Protein AF-A0A2N2ADY5-F1 (afdb_monomer_lite)

Foldseek 3Di:
DLVVLVVDVPDPCSLVVVLVVLLVVCPQADDDPPDPDPHHDDCPLFPPVCVVVVVVSNVCCVVPVVCVPPDPPPDDFDWDADPNDIDGDDPDDPDSSCPCVVVSVVVVVRVVSSVVSVVVVVVVVVVVVPD

Structure (mmCIF, N/CA/C/O backbone):
data_AF-A0A2N2ADY5-F1
#
_entry.id   AF-A0A2N2ADY5-F1
#
loop_
_atom_site.group_PDB
_atom_site.id
_atom_site.type_symbol
_atom_site.label_atom_id
_atom_site.label_alt_id
_atom_site.label_comp_id
_atom_site.label_asym_id
_atom_site.label_entity_id
_atom_site.label_seq_id
_atom_site.pdbx_PDB_ins_code
_atom_site.Cartn_x
_atom_site.Cartn_y
_atom_site.Cartn_z
_atom_site.occupancy
_atom_site.B_iso_or_equiv
_atom_site.auth_seq_id
_atom_site.auth_comp_id
_atom_site.auth_asym_id
_atom_site.auth_atom_id
_atom_site.pdbx_PDB_model_num
ATOM 1 N N . MET A 1 1 ? 0.569 12.414 -2.983 1.00 67.25 1 MET A N 1
ATOM 2 C CA . MET A 1 1 ? -0.131 12.026 -1.741 1.00 67.25 1 MET A CA 1
ATOM 3 C C . MET A 1 1 ? 0.835 11.543 -0.656 1.00 67.25 1 MET A C 1
ATOM 5 O O . MET A 1 1 ? 1.067 12.306 0.267 1.00 67.25 1 MET A O 1
ATOM 9 N N . LEU A 1 2 ? 1.479 10.368 -0.764 1.00 77.31 2 LEU A N 1
ATOM 10 C CA . LEU A 1 2 ? 2.403 9.862 0.279 1.00 77.31 2 LEU A CA 1
ATOM 11 C C . LEU A 1 2 ? 3.601 10.797 0.564 1.00 77.31 2 LEU A C 1
ATOM 13 O O . LEU A 1 2 ? 3.875 11.100 1.719 1.00 77.31 2 LEU A O 1
ATOM 17 N N . LYS A 1 3 ? 4.233 11.370 -0.472 1.00 79.50 3 LYS A N 1
ATOM 18 C CA . LYS A 1 3 ? 5.303 12.382 -0.310 1.00 79.50 3 LYS A CA 1
ATOM 19 C C . LYS A 1 3 ? 4.849 13.639 0.455 1.00 79.50 3 LYS A C 1
ATOM 21 O O . LYS A 1 3 ? 5.633 14.237 1.177 1.00 79.50 3 LYS A O 1
ATOM 26 N N . GLN A 1 4 ? 3.573 14.022 0.340 1.00 77.88 4 GLN A N 1
ATOM 27 C CA . GLN A 1 4 ? 3.016 15.190 1.041 1.00 77.88 4 GLN A CA 1
ATOM 28 C C . GLN A 1 4 ? 2.729 14.894 2.518 1.00 77.88 4 GLN A C 1
ATOM 30 O O . GLN A 1 4 ? 2.821 15.795 3.350 1.00 77.88 4 GLN A O 1
ATOM 35 N N . ILE A 1 5 ? 2.420 13.635 2.852 1.00 78.69 5 ILE A N 1
ATOM 36 C CA . ILE A 1 5 ? 2.257 13.181 4.240 1.00 78.69 5 ILE A CA 1
ATOM 37 C C . ILE A 1 5 ? 3.575 13.337 5.008 1.00 78.69 5 ILE A C 1
ATOM 39 O O . ILE A 1 5 ? 3.560 13.770 6.156 1.00 78.69 5 ILE A O 1
ATOM 43 N N . GLN A 1 6 ? 4.709 13.067 4.356 1.00 74.62 6 GLN A N 1
ATOM 44 C CA . GLN A 1 6 ? 6.040 13.194 4.956 1.00 74.62 6 GLN A CA 1
ATOM 45 C C . GLN A 1 6 ? 6.384 14.639 5.358 1.00 74.62 6 GLN A C 1
ATOM 47 O O . GLN A 1 6 ? 7.097 14.857 6.330 1.00 74.62 6 GLN A O 1
ATOM 52 N N . THR A 1 7 ? 5.856 15.631 4.635 1.00 78.06 7 THR A N 1
ATOM 53 C CA . THR A 1 7 ? 6.182 17.054 4.834 1.00 78.06 7 THR A CA 1
ATOM 54 C C . THR A 1 7 ? 5.205 17.809 5.738 1.00 78.06 7 THR A C 1
ATOM 56 O O . THR A 1 7 ? 5.482 18.943 6.111 1.00 78.06 7 THR A O 1
ATOM 59 N N . GLN A 1 8 ? 4.046 17.229 6.072 1.00 77.69 8 GLN A N 1
ATOM 60 C CA . GLN A 1 8 ? 2.964 17.917 6.796 1.00 77.69 8 GLN A CA 1
ATOM 61 C C . GLN A 1 8 ? 2.702 17.321 8.185 1.00 77.69 8 GLN A C 1
ATOM 63 O O . GLN A 1 8 ? 1.553 17.055 8.541 1.00 77.69 8 GLN A O 1
ATOM 68 N N . SER A 1 9 ? 3.753 17.111 8.983 1.00 65.19 9 SER A N 1
ATOM 69 C CA . SER A 1 9 ? 3.638 16.590 10.351 1.00 65.19 9 SER A CA 1
ATOM 70 C C . SER A 1 9 ? 2.758 17.509 11.215 1.00 65.19 9 SER A C 1
ATOM 72 O O . SER A 1 9 ? 3.201 18.568 11.650 1.00 65.19 9 SER A O 1
ATOM 74 N N . GLY A 1 10 ? 1.496 17.129 11.428 1.00 70.50 10 GLY A N 1
ATOM 75 C CA . GLY A 1 10 ? 0.505 17.921 12.173 1.00 70.50 10 GLY A CA 1
ATOM 76 C C . GLY A 1 10 ? -0.860 18.029 11.490 1.00 70.50 10 GLY A C 1
ATOM 77 O O . GLY A 1 10 ? -1.827 18.448 12.122 1.00 70.50 10 GLY A O 1
ATOM 78 N N . ASN A 1 11 ? -0.977 17.620 10.224 1.00 79.50 11 ASN A N 1
ATOM 79 C CA . ASN A 1 11 ? -2.264 17.597 9.538 1.00 79.50 11 ASN A CA 1
ATOM 80 C C . ASN A 1 11 ? -3.145 16.437 10.068 1.00 79.50 11 ASN A C 1
ATOM 82 O O . ASN A 1 11 ? -2.747 15.271 9.959 1.00 79.50 11 ASN A O 1
ATOM 86 N N . PRO A 1 12 ? -4.357 16.712 10.594 1.00 80.38 12 PRO A N 1
ATOM 87 C CA . PRO A 1 12 ? -5.246 15.679 11.136 1.00 80.38 12 PRO A CA 1
ATOM 88 C C . PRO A 1 12 ? -5.697 14.650 10.086 1.00 80.38 12 PRO A C 1
ATOM 90 O O . PRO A 1 12 ? -6.131 13.553 10.435 1.00 80.38 12 PRO A O 1
ATOM 93 N N . LEU A 1 13 ? -5.566 14.967 8.794 1.00 82.19 13 LEU A N 1
ATOM 94 C CA . LEU A 1 13 ? -5.937 14.086 7.689 1.00 82.19 13 LEU A CA 1
ATOM 95 C C . LEU A 1 13 ? -4.844 13.079 7.307 1.00 82.19 13 LEU A C 1
ATOM 97 O O . LEU A 1 13 ? -5.099 12.235 6.450 1.00 82.19 13 LEU A O 1
ATOM 101 N N . ILE A 1 14 ? -3.662 13.108 7.938 1.00 84.06 14 ILE A N 1
ATOM 102 C CA . ILE A 1 14 ? -2.562 12.177 7.629 1.00 84.06 14 ILE A CA 1
ATOM 103 C C . ILE A 1 14 ? -2.996 10.718 7.760 1.00 84.06 14 ILE A C 1
ATOM 105 O O . ILE A 1 14 ? -2.763 9.935 6.845 1.00 84.06 14 ILE A O 1
ATOM 109 N N . GLY A 1 15 ? -3.635 10.343 8.870 1.00 81.12 15 GLY A N 1
ATOM 110 C CA . GLY A 1 15 ? -4.054 8.958 9.103 1.00 81.12 15 GLY A CA 1
ATOM 111 C C . GLY A 1 15 ? -5.024 8.449 8.027 1.00 81.12 15 GLY A C 1
ATOM 112 O O . GLY A 1 15 ? -4.735 7.440 7.381 1.00 81.12 15 GLY A O 1
ATOM 113 N N . PRO A 1 16 ? -6.148 9.148 7.776 1.00 82.00 16 PRO A N 1
ATOM 114 C CA . PRO A 1 16 ? -7.055 8.823 6.676 1.00 82.00 16 PRO A CA 1
ATOM 115 C C . PRO A 1 16 ? -6.373 8.786 5.301 1.00 82.00 16 PRO A C 1
ATOM 117 O O . PRO A 1 16 ? -6.574 7.832 4.552 1.00 82.00 16 PRO A O 1
ATOM 120 N N . ALA A 1 17 ? -5.535 9.778 4.986 1.00 83.75 17 ALA A N 1
ATOM 121 C CA . ALA A 1 17 ? -4.819 9.853 3.716 1.00 83.75 17 ALA A CA 1
ATOM 122 C C . ALA A 1 17 ? -3.841 8.681 3.532 1.00 83.75 17 ALA A C 1
ATOM 124 O O . ALA A 1 17 ? -3.759 8.100 2.451 1.00 83.75 17 ALA A O 1
ATOM 125 N N . PHE A 1 18 ? -3.127 8.302 4.591 1.00 86.31 18 PHE A N 1
ATOM 126 C CA . PHE A 1 18 ? -2.208 7.171 4.582 1.00 86.31 18 PHE A CA 1
ATOM 127 C C . PHE A 1 18 ? -2.943 5.852 4.334 1.00 86.31 18 PHE A C 1
ATOM 129 O O . PHE A 1 18 ? -2.565 5.100 3.439 1.00 86.31 18 PHE A O 1
ATOM 136 N N . ARG A 1 19 ? -4.044 5.606 5.056 1.00 84.88 19 ARG A N 1
ATOM 137 C CA . ARG A 1 19 ? -4.879 4.408 4.865 1.00 84.88 19 ARG A CA 1
ATOM 138 C C . ARG A 1 19 ? -5.412 4.304 3.441 1.00 84.88 19 ARG A C 1
ATOM 140 O O . ARG A 1 19 ? -5.312 3.244 2.831 1.00 84.88 19 ARG A O 1
ATOM 147 N N . PHE A 1 20 ? -5.923 5.409 2.897 1.00 83.81 20 PHE A N 1
ATOM 148 C CA . PHE A 1 20 ? -6.384 5.459 1.511 1.00 83.81 20 PHE A CA 1
ATOM 149 C C . PHE A 1 20 ? -5.254 5.120 0.530 1.00 83.81 20 PHE A C 1
ATOM 151 O O . PHE A 1 20 ? -5.429 4.278 -0.346 1.00 83.81 20 PHE A O 1
ATOM 158 N N . ALA A 1 21 ? -4.068 5.703 0.717 1.00 86.56 21 ALA A N 1
ATOM 159 C CA . ALA A 1 21 ? -2.919 5.431 -0.138 1.00 86.56 21 ALA A CA 1
ATOM 160 C C . ALA A 1 21 ? -2.469 3.957 -0.098 1.00 86.56 21 ALA A C 1
ATOM 162 O O . ALA A 1 21 ? -2.130 3.407 -1.145 1.00 86.56 21 ALA A O 1
ATOM 163 N N . LEU A 1 22 ? -2.509 3.295 1.067 1.00 87.94 22 LEU A N 1
ATOM 164 C CA . LEU A 1 22 ? -2.223 1.857 1.163 1.00 87.94 22 LEU A CA 1
ATOM 165 C C . LEU A 1 22 ? -3.261 1.011 0.416 1.00 87.94 22 LEU A C 1
ATOM 167 O O . LEU A 1 22 ? -2.894 0.059 -0.272 1.00 87.94 22 LEU A O 1
ATOM 171 N N . VAL A 1 23 ? -4.546 1.364 0.507 1.00 84.50 23 VAL A N 1
ATOM 172 C CA . VAL A 1 23 ? -5.607 0.677 -0.247 1.00 84.50 23 VAL A CA 1
ATOM 173 C C . VAL A 1 23 ? -5.393 0.839 -1.752 1.00 84.50 23 VAL A C 1
ATOM 175 O O . VAL A 1 23 ? -5.441 -0.160 -2.469 1.00 84.50 23 VAL A O 1
ATOM 178 N N . GLU A 1 24 ? -5.106 2.055 -2.229 1.00 85.12 24 GLU A N 1
ATOM 179 C CA . GLU A 1 24 ? -4.802 2.318 -3.643 1.00 85.12 24 GLU A CA 1
ATOM 180 C C . GLU A 1 24 ? -3.605 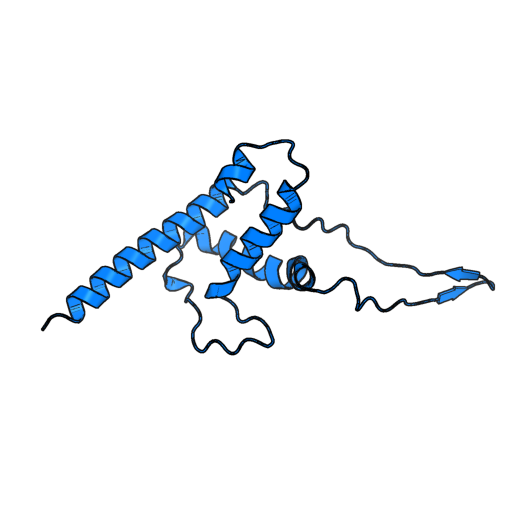1.496 -4.132 1.00 85.12 24 GLU A C 1
ATOM 182 O O . GLU A 1 24 ? -3.693 0.863 -5.185 1.00 85.12 24 GLU A O 1
ATOM 187 N N . TYR A 1 25 ? -2.527 1.435 -3.343 1.00 89.06 25 TYR A N 1
ATOM 188 C CA . TYR A 1 25 ? -1.361 0.606 -3.650 1.00 89.06 25 TYR A CA 1
ATOM 189 C C . TYR A 1 25 ? -1.716 -0.878 -3.821 1.00 89.06 25 TYR A C 1
ATOM 191 O O . TYR A 1 25 ? -1.159 -1.544 -4.687 1.00 89.06 25 TYR A O 1
ATOM 199 N N . CYS A 1 26 ? -2.660 -1.409 -3.038 1.00 88.56 26 CYS A N 1
ATOM 200 C CA . CYS A 1 26 ? -3.035 -2.824 -3.093 1.00 88.56 26 CYS A CA 1
ATOM 201 C C . CYS A 1 26 ? -3.911 -3.192 -4.304 1.00 88.56 26 CYS A C 1
ATOM 203 O O . CYS A 1 26 ? -4.001 -4.372 -4.653 1.00 88.56 26 CYS A O 1
ATOM 205 N N . LYS A 1 27 ? -4.577 -2.220 -4.947 1.00 85.00 27 LYS A N 1
ATOM 206 C CA . LYS A 1 27 ? -5.551 -2.475 -6.029 1.00 85.00 27 LYS A CA 1
ATOM 207 C C . LYS A 1 27 ? -5.003 -3.245 -7.239 1.00 85.00 27 LYS A C 1
ATOM 209 O O . LYS A 1 27 ? -5.764 -4.037 -7.793 1.00 85.00 27 LYS A O 1
ATOM 214 N N . PRO A 1 28 ? -3.757 -3.036 -7.703 1.00 86.19 28 PRO A N 1
ATOM 215 C CA . PRO A 1 28 ? -3.199 -3.816 -8.805 1.00 86.19 28 PRO A CA 1
ATOM 216 C C . PRO A 1 28 ? -2.976 -5.286 -8.434 1.00 86.19 28 PRO A C 1
ATOM 218 O O . PRO A 1 28 ? -3.097 -6.146 -9.296 1.00 86.19 28 PRO A O 1
ATOM 221 N N . TYR A 1 29 ? -2.696 -5.586 -7.166 1.00 87.56 29 TYR A N 1
ATOM 222 C CA . TYR A 1 29 ? -2.289 -6.921 -6.707 1.00 87.56 29 TYR A CA 1
ATOM 223 C C . TYR A 1 29 ? -3.457 -7.778 -6.209 1.00 87.56 29 TYR A C 1
ATOM 225 O O . TYR A 1 29 ? -3.426 -9.008 -6.275 1.00 87.56 29 TYR A O 1
ATOM 233 N N . LYS A 1 30 ? -4.515 -7.138 -5.703 1.00 80.69 30 LYS A N 1
ATOM 234 C CA . LYS A 1 30 ? -5.671 -7.806 -5.098 1.00 80.69 30 LYS A CA 1
ATOM 235 C C . LYS A 1 30 ? -6.967 -7.372 -5.760 1.00 80.69 30 LYS A C 1
ATOM 237 O O . LYS A 1 30 ? -7.218 -6.194 -5.994 1.00 80.69 30 LYS A O 1
ATOM 242 N N . LYS A 1 31 ? -7.859 -8.341 -5.965 1.00 72.38 31 LYS A N 1
ATOM 243 C CA . LYS A 1 31 ? -9.235 -8.062 -6.384 1.00 72.38 31 LYS A CA 1
ATOM 244 C C . LYS A 1 31 ? -10.028 -7.503 -5.203 1.00 72.38 31 LYS A C 1
ATOM 246 O O . LYS A 1 31 ? -9.953 -8.017 -4.084 1.00 72.38 31 LYS A O 1
ATOM 251 N N . SER A 1 32 ? -10.814 -6.466 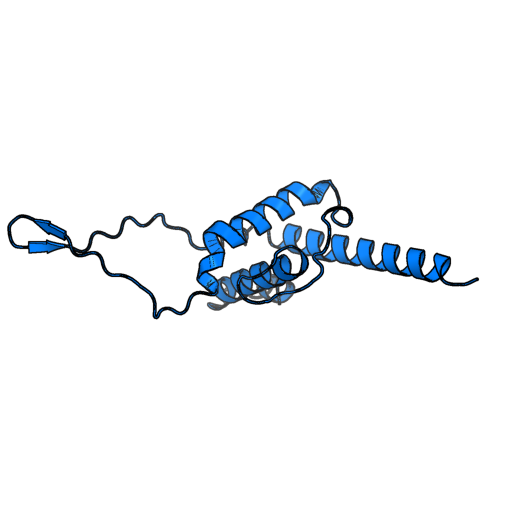-5.454 1.00 63.44 32 SER A N 1
ATOM 252 C CA . SER A 1 32 ? -11.885 -6.058 -4.544 1.00 63.44 32 SER A CA 1
ATOM 253 C C . SER A 1 32 ? -13.130 -6.891 -4.838 1.00 63.44 32 SER A C 1
ATOM 255 O O . SER A 1 32 ? -13.454 -7.138 -6.002 1.00 63.44 32 SER A O 1
ATOM 257 N N . HIS A 1 33 ? -13.821 -7.345 -3.792 1.00 60.19 33 HIS A N 1
ATOM 258 C CA . HIS A 1 33 ? -15.090 -8.056 -3.947 1.00 60.19 33 HIS A CA 1
ATOM 259 C C . HIS A 1 33 ? -16.086 -7.154 -4.701 1.00 60.19 33 HIS A C 1
ATOM 261 O O . HIS A 1 33 ? -16.252 -5.993 -4.345 1.00 60.19 33 HIS A O 1
ATOM 267 N N . GLY A 1 34 ? -16.698 -7.665 -5.773 1.00 57.72 34 GLY A N 1
ATOM 268 C CA . GLY A 1 34 ? -17.652 -6.918 -6.609 1.00 57.72 34 GLY A CA 1
ATOM 269 C C . GLY A 1 34 ? -17.070 -6.247 -7.862 1.00 57.72 34 GLY A C 1
ATOM 270 O O . GLY A 1 34 ? -17.831 -5.914 -8.765 1.00 57.72 34 GLY A O 1
ATOM 271 N N . ILE A 1 35 ? -15.742 -6.118 -7.989 1.00 58.34 35 ILE A N 1
ATOM 272 C CA . ILE A 1 35 ? -15.094 -5.613 -9.212 1.00 58.34 35 ILE A CA 1
ATOM 273 C C . ILE A 1 35 ? -14.348 -6.767 -9.892 1.00 58.34 35 ILE A C 1
ATOM 275 O O . ILE A 1 35 ? -13.235 -7.129 -9.509 1.00 58.34 35 ILE A O 1
ATOM 279 N N . ASN A 1 36 ? -14.946 -7.337 -10.940 1.00 57.16 36 ASN A N 1
ATOM 280 C CA . ASN A 1 36 ? -14.331 -8.396 -11.745 1.00 57.16 36 ASN A CA 1
ATOM 281 C C . ASN A 1 36 ? -13.275 -7.824 -12.704 1.00 57.16 36 ASN A C 1
ATOM 283 O O . ASN A 1 36 ? -13.490 -7.725 -13.911 1.00 57.16 36 ASN A O 1
ATOM 287 N N . ARG A 1 37 ? -12.102 -7.453 -12.178 1.00 61.19 37 ARG A N 1
ATOM 288 C CA . ARG A 1 37 ? -10.919 -7.248 -13.027 1.00 61.19 37 ARG A CA 1
ATOM 289 C C . ARG A 1 37 ? -10.330 -8.598 -13.426 1.00 61.19 37 ARG A C 1
ATOM 291 O O . ARG A 1 37 ? -10.238 -9.528 -12.619 1.00 61.19 37 ARG A O 1
ATOM 298 N N . LYS A 1 38 ? -9.958 -8.704 -14.702 1.00 63.91 38 LYS A N 1
ATOM 299 C CA . LYS A 1 38 ? -9.470 -9.947 -15.313 1.00 63.91 38 LYS A CA 1
ATOM 300 C C . LYS A 1 38 ? -7.995 -10.224 -14.987 1.00 63.91 38 LYS A C 1
ATOM 302 O O . LYS A 1 38 ? -7.598 -11.382 -15.012 1.00 63.91 38 LYS A O 1
ATOM 307 N N . PHE A 1 39 ? -7.231 -9.197 -14.606 1.00 69.25 39 PHE A N 1
ATOM 308 C CA . PHE A 1 39 ? -5.780 -9.269 -14.420 1.00 69.25 39 PHE A CA 1
ATOM 309 C C . PHE A 1 39 ? -5.352 -8.625 -13.098 1.00 69.25 39 PHE A C 1
ATOM 311 O O . PHE A 1 39 ? -5.863 -7.561 -12.744 1.00 69.25 39 PHE A O 1
ATOM 318 N N . ASN A 1 40 ? -4.416 -9.281 -12.410 1.00 81.69 40 ASN A N 1
ATOM 319 C CA . ASN A 1 40 ? -3.701 -8.754 -11.251 1.00 81.69 40 ASN A CA 1
ATOM 320 C C . ASN A 1 40 ? -2.221 -8.625 -11.628 1.00 81.69 40 ASN A C 1
ATOM 322 O O . ASN A 1 40 ? -1.720 -9.430 -12.414 1.00 81.69 40 ASN A O 1
ATOM 326 N N . LEU A 1 41 ? -1.541 -7.635 -11.057 1.00 83.44 41 LEU A N 1
ATOM 327 C CA . LEU A 1 41 ? -0.096 -7.504 -11.149 1.00 83.44 41 LEU A CA 1
ATOM 328 C C . LEU A 1 41 ? 0.560 -8.618 -10.329 1.00 83.44 41 LEU A C 1
ATOM 330 O O . LEU A 1 41 ? 0.151 -8.876 -9.194 1.00 83.44 41 LEU A O 1
ATOM 334 N N . ASP A 1 42 ? 1.544 -9.282 -10.924 1.00 83.38 42 ASP A N 1
ATOM 335 C CA . ASP A 1 42 ? 2.324 -10.313 -10.249 1.00 83.38 42 ASP A CA 1
ATOM 336 C C . ASP A 1 42 ? 3.395 -9.689 -9.342 1.00 83.38 42 ASP A C 1
ATOM 338 O O . ASP A 1 42 ? 3.849 -8.564 -9.564 1.00 83.38 42 ASP A O 1
ATOM 342 N N . THR A 1 43 ? 3.823 -10.430 -8.323 1.00 87.19 43 THR A N 1
ATOM 343 C CA . THR A 1 43 ? 4.867 -9.987 -7.390 1.00 87.19 43 THR A CA 1
ATOM 344 C C . THR A 1 43 ? 6.272 -10.096 -7.979 1.00 87.19 43 THR A C 1
ATOM 346 O O . THR A 1 43 ? 7.218 -9.595 -7.377 1.00 87.19 43 THR A O 1
ATOM 349 N N . SER A 1 44 ? 6.432 -10.674 -9.177 1.00 86.06 44 SER A N 1
ATOM 350 C CA . SER A 1 44 ? 7.717 -10.767 -9.883 1.00 86.06 44 SER A CA 1
ATOM 351 C C . SER A 1 44 ? 8.379 -9.414 -10.157 1.00 86.06 44 SER A C 1
ATOM 353 O O . SER A 1 44 ? 9.585 -9.364 -10.371 1.00 86.06 44 SER A O 1
ATOM 355 N N . LEU A 1 45 ? 7.590 -8.337 -10.193 1.00 84.75 45 LEU A N 1
ATOM 356 C CA . LEU A 1 45 ? 8.049 -6.966 -10.445 1.00 84.75 45 LEU A CA 1
ATOM 357 C C . LEU A 1 45 ? 8.466 -6.238 -9.162 1.00 84.75 45 LEU A C 1
ATOM 359 O O . LEU A 1 45 ? 8.874 -5.082 -9.203 1.00 84.75 45 LEU A O 1
ATOM 363 N N . ILE A 1 46 ? 8.338 -6.898 -8.011 1.00 88.44 46 ILE A N 1
ATOM 364 C CA . ILE A 1 46 ? 8.709 -6.336 -6.720 1.00 88.44 46 ILE A CA 1
ATOM 365 C C . ILE A 1 46 ? 10.128 -6.802 -6.388 1.00 88.44 46 ILE A C 1
ATOM 367 O O . ILE A 1 46 ? 10.375 -8.012 -6.319 1.00 88.44 46 ILE A O 1
ATOM 371 N N . PRO A 1 47 ? 11.070 -5.879 -6.125 1.00 88.50 47 PRO A N 1
ATOM 372 C CA . PRO A 1 47 ? 12.405 -6.249 -5.683 1.00 88.50 47 PRO A CA 1
ATOM 373 C C . PRO A 1 47 ? 12.357 -7.134 -4.437 1.00 88.50 47 PRO A C 1
ATOM 375 O O . PRO A 1 47 ? 11.602 -6.871 -3.497 1.00 88.50 47 PRO A O 1
ATOM 378 N N . LYS A 1 48 ? 13.210 -8.164 -4.395 1.00 88.50 48 LYS A N 1
ATOM 379 C CA . LYS A 1 48 ? 13.205 -9.170 -3.315 1.00 88.50 48 LYS A CA 1
ATOM 380 C C . LYS A 1 48 ? 13.342 -8.563 -1.918 1.00 88.50 48 LYS A C 1
ATOM 382 O O . LYS A 1 48 ? 12.760 -9.075 -0.969 1.00 88.50 48 LYS A O 1
ATOM 387 N N . GLU A 1 49 ? 14.081 -7.466 -1.807 1.00 90.00 49 GLU A N 1
ATOM 388 C CA . GLU A 1 49 ? 14.299 -6.736 -0.554 1.00 90.00 49 GLU A CA 1
ATOM 389 C C . GLU A 1 49 ? 13.015 -6.085 -0.020 1.00 90.00 49 GLU A C 1
ATOM 391 O O . GLU A 1 49 ? 12.838 -5.953 1.191 1.00 90.00 49 GLU A O 1
ATOM 396 N N . HIS A 1 50 ? 12.086 -5.730 -0.910 1.00 90.19 50 HIS A N 1
ATOM 397 C CA . HIS A 1 50 ? 10.825 -5.090 -0.555 1.00 90.19 50 HIS A CA 1
ATOM 398 C C . HIS A 1 50 ? 9.638 -6.059 -0.468 1.00 90.19 50 HIS A C 1
ATOM 400 O O . HIS A 1 50 ? 8.588 -5.666 0.043 1.00 90.19 50 HIS A O 1
ATOM 406 N N . LEU A 1 51 ? 9.795 -7.325 -0.878 1.00 90.06 51 LEU A N 1
ATOM 407 C CA . LEU A 1 51 ? 8.749 -8.352 -0.759 1.00 90.06 51 LEU A CA 1
ATOM 408 C C . LEU A 1 51 ? 8.179 -8.480 0.666 1.00 90.06 51 LEU A C 1
ATOM 410 O O . LEU A 1 51 ? 6.957 -8.449 0.804 1.00 90.06 51 LEU A O 1
ATOM 414 N N . PRO A 1 52 ? 8.989 -8.517 1.747 1.00 92.56 52 PRO A N 1
ATOM 415 C CA . PRO A 1 52 ? 8.435 -8.607 3.098 1.00 92.56 52 PRO A CA 1
ATOM 416 C C . PRO A 1 52 ? 7.549 -7.410 3.462 1.00 92.56 52 PRO A C 1
ATOM 418 O O . PRO A 1 52 ? 6.553 -7.557 4.170 1.00 92.56 52 PRO A O 1
ATOM 421 N N . LEU A 1 53 ? 7.900 -6.208 2.990 1.00 91.81 53 LEU A N 1
ATOM 422 C CA . LEU A 1 53 ? 7.092 -5.011 3.210 1.00 91.81 53 LEU A CA 1
ATOM 423 C C . LEU A 1 53 ? 5.801 -5.066 2.387 1.00 91.81 53 LEU A C 1
ATOM 425 O O . LEU A 1 53 ? 4.736 -4.789 2.936 1.00 91.81 53 LEU A O 1
ATOM 429 N N . HIS A 1 54 ? 5.884 -5.475 1.119 1.00 92.31 54 HIS A N 1
ATOM 430 C CA . HIS A 1 54 ? 4.719 -5.694 0.265 1.00 92.31 54 HIS A CA 1
ATOM 431 C C . HIS A 1 54 ? 3.717 -6.660 0.909 1.00 92.31 54 HIS A C 1
ATOM 433 O O . HIS A 1 54 ? 2.548 -6.309 1.076 1.00 92.31 54 HIS A O 1
ATOM 439 N N . ASP A 1 55 ? 4.179 -7.831 1.350 1.00 91.06 55 ASP A N 1
ATOM 440 C CA . ASP A 1 55 ? 3.320 -8.857 1.945 1.00 91.06 55 ASP A CA 1
ATOM 441 C C . ASP A 1 55 ? 2.623 -8.347 3.210 1.00 91.06 55 ASP A C 1
ATOM 443 O O . ASP A 1 55 ? 1.429 -8.582 3.409 1.00 91.06 55 ASP A O 1
ATOM 447 N N . ARG A 1 56 ? 3.332 -7.589 4.060 1.00 90.19 56 ARG A N 1
ATOM 448 C CA . ARG A 1 56 ? 2.721 -6.947 5.236 1.00 90.19 56 ARG A CA 1
ATOM 449 C C . ARG A 1 56 ? 1.631 -5.956 4.847 1.00 90.19 56 ARG A C 1
ATOM 451 O O . ARG A 1 56 ? 0.575 -5.969 5.471 1.00 90.19 56 ARG A O 1
ATOM 458 N N . ILE A 1 57 ? 1.852 -5.129 3.825 1.00 90.12 57 ILE A N 1
ATOM 459 C CA . ILE A 1 57 ? 0.863 -4.145 3.361 1.00 90.12 57 ILE A CA 1
ATOM 460 C C . ILE A 1 57 ? -0.370 -4.849 2.786 1.00 90.12 57 ILE A C 1
ATOM 462 O O . ILE A 1 57 ? -1.494 -4.489 3.136 1.00 90.12 57 ILE A O 1
ATOM 466 N N . ILE A 1 58 ? -0.179 -5.887 1.968 1.00 89.94 58 ILE A N 1
ATOM 467 C CA . ILE A 1 58 ? -1.276 -6.684 1.404 1.00 89.94 58 ILE A CA 1
ATOM 468 C C . ILE A 1 58 ? -2.079 -7.375 2.512 1.00 89.94 58 ILE A C 1
ATOM 470 O O . ILE A 1 58 ? -3.310 -7.309 2.518 1.00 89.94 58 ILE A O 1
ATOM 474 N N . ASN A 1 59 ? -1.403 -7.986 3.486 1.00 87.38 59 ASN A N 1
ATOM 475 C CA . ASN A 1 59 ? -2.062 -8.620 4.628 1.00 87.38 59 ASN A CA 1
ATOM 476 C C . ASN A 1 59 ? -2.797 -7.591 5.502 1.00 87.38 59 ASN A C 1
ATOM 478 O O . ASN A 1 59 ? -3.936 -7.824 5.908 1.00 87.38 59 ASN A O 1
ATOM 482 N N . SER A 1 60 ? -2.187 -6.425 5.735 1.00 83.50 60 SER A N 1
ATOM 483 C CA . SER A 1 60 ? -2.812 -5.302 6.442 1.00 83.50 60 SER A CA 1
ATOM 484 C C . SER A 1 60 ? -4.056 -4.803 5.710 1.00 83.50 60 SER A C 1
ATOM 486 O O . SER A 1 60 ? -5.071 -4.504 6.339 1.00 83.50 60 SER A O 1
ATOM 488 N N . ARG A 1 61 ? -4.051 -4.777 4.371 1.00 82.62 61 ARG A N 1
ATOM 489 C CA . ARG A 1 61 ? -5.248 -4.428 3.603 1.00 82.62 61 ARG A CA 1
ATOM 490 C C . ARG A 1 61 ? -6.399 -5.373 3.908 1.00 82.62 61 ARG A C 1
ATOM 492 O O . ARG A 1 61 ? -7.500 -4.889 4.124 1.00 82.62 61 ARG A O 1
ATOM 499 N N . ASP A 1 62 ? -6.169 -6.679 3.955 1.00 79.31 62 ASP A N 1
ATOM 500 C CA . ASP A 1 62 ? -7.244 -7.654 4.177 1.00 79.31 62 ASP A CA 1
ATOM 501 C C . ASP A 1 62 ? -7.721 -7.718 5.640 1.00 79.31 62 ASP A C 1
ATOM 503 O O . ASP A 1 62 ? -8.880 -8.043 5.888 1.00 79.31 62 ASP A O 1
ATOM 507 N N . GLN A 1 63 ? -6.860 -7.389 6.607 1.00 74.38 63 GLN A N 1
ATOM 508 C CA . GLN A 1 63 ? -7.173 -7.498 8.041 1.00 74.38 63 GLN A CA 1
ATOM 509 C C . GLN A 1 63 ? -7.580 -6.171 8.692 1.00 74.38 63 GLN A C 1
ATOM 511 O O . GLN A 1 63 ? -8.442 -6.145 9.567 1.00 74.38 63 GLN A O 1
ATOM 516 N N . ILE A 1 64 ? -6.940 -5.073 8.292 1.00 73.44 64 ILE A N 1
ATOM 517 C CA . ILE A 1 64 ? -7.023 -3.767 8.956 1.00 73.44 64 ILE A CA 1
ATOM 518 C C . ILE A 1 64 ? -7.769 -2.761 8.077 1.00 73.44 64 ILE A C 1
ATOM 520 O O . ILE A 1 64 ? -8.620 -2.018 8.565 1.00 73.44 64 ILE A O 1
ATOM 524 N N . HIS A 1 65 ? -7.489 -2.742 6.770 1.00 70.81 65 HIS A N 1
ATOM 525 C CA . HIS A 1 65 ? -8.088 -1.767 5.849 1.00 70.81 65 HIS A CA 1
ATOM 526 C C . HIS A 1 65 ? -9.287 -2.292 5.056 1.00 70.81 65 HIS A C 1
ATOM 528 O O . HIS A 1 65 ? -9.947 -1.502 4.387 1.00 70.81 65 HIS A O 1
ATOM 534 N N . ALA A 1 66 ? -9.641 -3.574 5.175 1.00 63.59 66 ALA A N 1
ATOM 535 C CA . ALA A 1 66 ? -10.772 -4.170 4.458 1.00 63.59 66 ALA A CA 1
ATOM 536 C C . ALA A 1 66 ? -12.097 -3.481 4.808 1.00 63.59 66 ALA A C 1
ATOM 538 O O . ALA A 1 66 ? -13.022 -3.430 4.004 1.00 63.59 66 ALA A O 1
ATOM 539 N N . HIS A 1 67 ? -12.158 -2.910 6.011 1.00 58.19 67 HIS A N 1
ATOM 540 C CA . HIS A 1 67 ? -13.286 -2.148 6.530 1.00 58.19 67 HIS A CA 1
ATOM 541 C C . HIS A 1 67 ? -13.092 -0.631 6.429 1.00 58.19 67 HIS A C 1
ATOM 543 O O . HIS A 1 67 ? -13.992 0.119 6.782 1.00 58.19 67 HIS A O 1
ATOM 549 N N . SER A 1 68 ? -11.951 -0.155 5.920 1.00 56.16 68 SER A N 1
ATOM 550 C CA . SER A 1 68 ? -11.821 1.252 5.513 1.00 56.16 68 SER A CA 1
ATOM 551 C C . SER A 1 68 ? -12.674 1.561 4.270 1.00 56.16 68 SER A C 1
ATOM 553 O O . SER A 1 68 ? -13.002 2.721 4.052 1.00 56.16 68 SER A O 1
ATOM 555 N N . ASP A 1 69 ? -13.076 0.523 3.521 1.00 48.81 69 ASP A N 1
ATOM 556 C CA . ASP A 1 69 ? -14.109 0.555 2.469 1.00 48.81 69 ASP A CA 1
ATOM 557 C C . ASP A 1 69 ? -15.532 0.267 3.004 1.00 48.81 69 ASP A C 1
ATOM 559 O O . ASP A 1 69 ? -16.505 0.427 2.266 1.00 48.81 69 ASP A O 1
ATOM 563 N N . LEU A 1 70 ? -15.698 -0.166 4.267 1.00 45.81 70 LEU A N 1
ATOM 564 C CA . LEU A 1 70 ? -17.031 -0.406 4.827 1.00 45.81 70 LEU A CA 1
ATOM 565 C C . LEU A 1 70 ? -17.702 0.926 5.158 1.00 45.81 70 LEU A C 1
ATOM 567 O O . LEU A 1 70 ? -17.236 1.713 5.984 1.00 45.81 70 LEU A O 1
ATOM 571 N N . THR A 1 71 ? -18.871 1.126 4.562 1.00 46.81 71 THR A N 1
ATOM 572 C CA . THR A 1 71 ? -19.873 2.065 5.043 1.00 46.81 71 THR A CA 1
ATOM 573 C C . THR A 1 71 ? -20.096 1.841 6.537 1.00 46.81 71 THR A C 1
ATOM 575 O O . THR A 1 71 ? -20.468 0.748 6.956 1.00 46.81 71 THR A O 1
ATOM 578 N N . VAL A 1 72 ? -19.959 2.904 7.333 1.00 49.41 72 VAL A N 1
ATOM 579 C CA . VAL A 1 72 ? -20.320 3.003 8.768 1.00 49.41 72 VAL A CA 1
ATOM 580 C C . VAL A 1 72 ? -21.726 2.437 9.087 1.00 49.41 72 VAL A C 1
ATOM 582 O O . VAL A 1 72 ? -22.076 2.217 10.243 1.00 49.41 72 VAL A O 1
ATOM 585 N N . MET A 1 73 ? -22.534 2.164 8.062 1.00 44.47 73 MET A N 1
ATOM 586 C CA . MET A 1 73 ? -23.944 1.807 8.131 1.00 44.47 73 MET A CA 1
ATOM 587 C C . MET A 1 73 ? -24.256 0.325 8.418 1.00 44.47 73 MET A C 1
ATOM 589 O O . MET A 1 73 ? -25.398 0.048 8.760 1.00 44.47 73 MET A O 1
ATOM 593 N N . ASP A 1 74 ? -23.289 -0.604 8.379 1.00 43.84 74 ASP A N 1
ATOM 594 C CA . ASP A 1 74 ? -23.546 -2.054 8.581 1.00 43.84 74 ASP A CA 1
ATOM 595 C C . ASP A 1 74 ? -23.115 -2.610 9.957 1.00 43.84 74 ASP A C 1
ATOM 597 O O . ASP A 1 74 ? -22.895 -3.813 10.135 1.00 43.84 74 ASP A O 1
ATOM 601 N N . SER A 1 75 ? -22.988 -1.754 10.975 1.00 52.28 75 SER A N 1
ATOM 602 C CA . SER A 1 75 ? -22.640 -2.220 12.326 1.00 52.28 75 SER A CA 1
ATOM 603 C C . SER A 1 75 ? -23.781 -3.034 12.964 1.00 52.28 75 SER A C 1
ATOM 605 O O . SER A 1 75 ? -24.884 -2.539 13.185 1.00 52.28 75 SER A O 1
ATOM 607 N N . LYS A 1 76 ? -23.522 -4.310 13.286 1.00 54.16 76 LYS A N 1
ATOM 608 C CA . LYS A 1 76 ? -24.444 -5.152 14.068 1.00 54.16 76 LYS A CA 1
ATOM 609 C C . LYS A 1 76 ? -24.160 -4.974 15.560 1.00 54.16 76 LYS A C 1
ATOM 611 O O . LYS A 1 76 ? -23.073 -5.307 16.027 1.00 54.16 76 LYS A O 1
ATOM 616 N N . LEU A 1 77 ? -25.137 -4.456 16.304 1.00 60.06 77 LEU A N 1
ATOM 617 C CA . LEU A 1 77 ? -25.048 -4.280 17.754 1.00 60.06 77 LEU A CA 1
ATOM 618 C C . LEU A 1 77 ? -25.399 -5.591 18.472 1.00 60.06 77 LEU A C 1
ATOM 620 O O . LEU A 1 77 ? -26.520 -6.084 18.354 1.00 60.06 77 LEU A O 1
ATOM 624 N N . PHE A 1 78 ? -24.464 -6.126 19.255 1.00 62.38 78 PHE A N 1
ATOM 625 C CA . PHE A 1 78 ? -24.720 -7.260 20.143 1.00 62.38 78 PHE A CA 1
ATOM 626 C C . PHE A 1 78 ? -24.986 -6.749 21.561 1.00 62.38 78 PHE A C 1
ATOM 628 O O . PHE A 1 78 ? -24.113 -6.150 22.190 1.00 62.38 78 PHE A O 1
ATOM 635 N N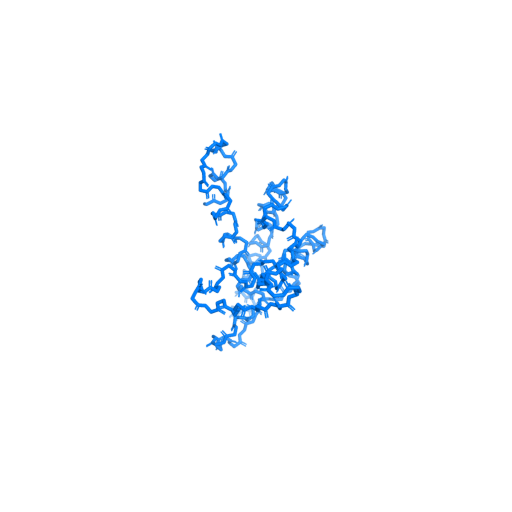 . VAL A 1 79 ? -26.207 -6.969 22.051 1.00 73.50 79 VAL A N 1
ATOM 636 C CA . VAL A 1 79 ? -26.637 -6.594 23.404 1.00 73.50 79 VAL A CA 1
ATOM 637 C C . VAL A 1 79 ? -26.631 -7.844 24.279 1.00 73.50 79 VAL A C 1
ATOM 639 O O . VAL A 1 79 ? -27.269 -8.840 23.950 1.00 73.50 79 VAL A O 1
ATOM 642 N N . HIS A 1 80 ? -25.906 -7.787 25.390 1.00 73.69 80 HIS A N 1
ATOM 643 C CA . HIS A 1 80 ? -25.859 -8.815 26.419 1.00 73.69 80 HIS A CA 1
ATOM 644 C C . HIS A 1 80 ? -26.610 -8.328 27.659 1.00 73.69 80 HIS A C 1
ATOM 646 O O . HIS A 1 80 ? -26.491 -7.166 28.031 1.00 73.69 80 HIS A O 1
ATOM 652 N N . GLU A 1 81 ? -27.383 -9.187 28.313 1.00 76.75 81 GLU A N 1
ATOM 653 C CA . GLU A 1 81 ? -28.125 -8.819 29.522 1.00 76.75 81 GLU A CA 1
ATOM 654 C C . GLU A 1 81 ? -27.569 -9.597 30.714 1.00 76.75 81 GLU A C 1
ATOM 656 O O . GLU A 1 81 ? -27.502 -10.824 30.686 1.00 76.75 81 GLU A O 1
ATOM 661 N N . SER A 1 82 ? -27.128 -8.877 31.746 1.00 71.00 82 SER A N 1
ATOM 662 C CA . SER A 1 82 ? -26.599 -9.453 32.983 1.00 71.00 82 SER A CA 1
ATOM 663 C C . SER A 1 82 ? -27.083 -8.635 34.177 1.00 71.00 82 SER A C 1
ATOM 665 O O . SER A 1 82 ? -27.095 -7.409 34.133 1.00 71.00 82 SER A O 1
ATOM 667 N N . MET A 1 83 ? -27.539 -9.311 35.235 1.00 75.62 83 MET A N 1
ATOM 668 C CA . ME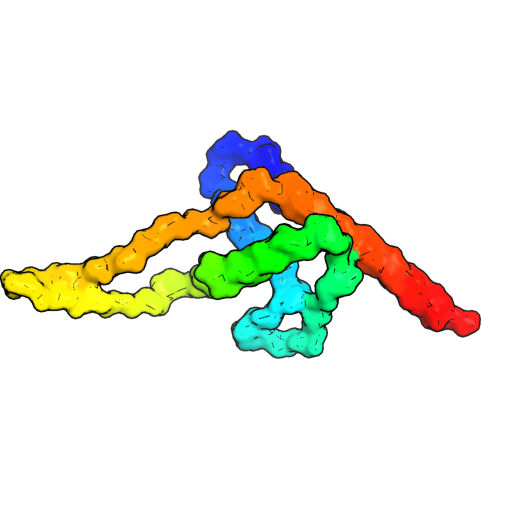T A 1 83 ? -28.126 -8.687 36.436 1.00 75.62 83 MET A CA 1
ATOM 669 C C . MET A 1 83 ? -29.240 -7.656 36.143 1.00 75.62 83 MET A C 1
ATOM 671 O O . MET A 1 83 ? -29.358 -6.646 36.830 1.00 75.62 83 MET A O 1
ATOM 675 N N . GLY A 1 84 ? -30.049 -7.883 35.101 1.00 79.81 84 GLY A N 1
ATOM 676 C CA . GLY A 1 84 ? -31.117 -6.957 34.692 1.00 79.81 84 GLY A CA 1
ATOM 677 C C . GLY A 1 84 ? -30.621 -5.652 34.053 1.00 79.81 84 GLY A C 1
ATOM 678 O O . GLY A 1 84 ? -31.420 -4.757 33.785 1.00 79.81 84 GLY A O 1
ATOM 679 N N . GLN A 1 85 ? -29.316 -5.529 33.792 1.00 70.81 85 GLN A N 1
ATOM 680 C CA . GLN A 1 85 ? -28.724 -4.439 33.025 1.00 70.81 85 GLN A CA 1
ATOM 681 C C . GLN A 1 85 ? -28.253 -4.943 31.662 1.00 70.81 85 GLN A C 1
ATOM 683 O O . GLN A 1 85 ? -27.665 -6.016 31.518 1.00 70.81 85 GLN A O 1
ATOM 688 N N . ARG A 1 86 ? -28.530 -4.139 30.635 1.00 77.69 86 ARG A N 1
ATOM 689 C CA . ARG A 1 86 ? -28.085 -4.394 29.268 1.00 77.69 86 ARG A CA 1
ATOM 690 C C . ARG A 1 86 ? -26.714 -3.771 29.065 1.00 77.69 86 ARG A C 1
ATOM 692 O O . ARG A 1 86 ? -26.545 -2.566 29.233 1.00 77.69 86 ARG A O 1
ATOM 699 N N . TYR A 1 87 ? -25.761 -4.592 28.659 1.00 70.06 87 TYR A N 1
ATOM 700 C CA . TYR A 1 87 ? -24.409 -4.202 28.309 1.00 70.06 87 TYR A CA 1
ATOM 701 C C . TYR A 1 87 ? -24.154 -4.530 26.846 1.00 70.06 87 TYR A C 1
ATOM 703 O O . TYR A 1 87 ? -24.545 -5.578 26.343 1.00 70.06 87 TYR A O 1
ATOM 711 N N . THR A 1 88 ? -23.436 -3.659 26.159 1.00 66.25 88 THR A N 1
ATOM 712 C CA . THR A 1 88 ? -22.924 -3.917 24.811 1.00 66.25 88 THR A CA 1
ATOM 713 C C . THR A 1 88 ? -21.403 -4.016 24.899 1.00 66.25 88 THR A C 1
ATOM 715 O O . THR A 1 88 ? -20.719 -3.021 24.645 1.00 66.25 88 THR A O 1
ATOM 718 N N . PRO A 1 89 ? -20.843 -5.159 25.347 1.00 61.41 89 PRO A N 1
ATOM 719 C CA . PRO A 1 89 ? -19.399 -5.324 25.396 1.00 61.41 89 PRO A CA 1
ATOM 720 C C . PRO A 1 89 ? -18.861 -5.420 23.967 1.00 61.41 89 PRO A C 1
ATOM 722 O O . PRO A 1 89 ? -19.211 -6.329 23.218 1.00 61.41 89 PRO A O 1
ATOM 725 N N . ILE A 1 90 ? -17.998 -4.477 23.591 1.00 60.66 90 ILE A N 1
ATOM 726 C CA . ILE A 1 90 ? -17.265 -4.519 22.326 1.00 60.66 90 ILE A CA 1
ATOM 727 C C . ILE A 1 90 ? -15.819 -4.903 22.661 1.00 60.66 90 ILE A C 1
ATOM 729 O O . ILE A 1 90 ? -15.055 -4.039 23.098 1.00 60.66 90 ILE A O 1
ATOM 733 N N . PRO A 1 91 ? -15.414 -6.176 22.502 1.00 55.44 91 PRO A N 1
ATOM 734 C CA . PRO A 1 91 ? -14.003 -6.526 22.558 1.00 55.44 91 PRO A CA 1
ATOM 735 C C . PRO A 1 91 ? -13.298 -5.861 21.369 1.00 55.44 91 PRO A C 1
ATOM 737 O O . PRO A 1 91 ? -13.494 -6.241 20.217 1.00 55.44 91 PRO A O 1
ATOM 740 N N . GLN A 1 92 ? -12.512 -4.822 21.648 1.00 53.56 92 GLN A N 1
ATOM 741 C CA . GLN A 1 92 ? -11.761 -4.067 20.647 1.00 53.56 92 GLN A CA 1
ATOM 742 C C . GLN A 1 92 ? -10.263 -4.245 20.878 1.00 53.56 92 GLN A C 1
ATOM 744 O O . GLN A 1 92 ? -9.710 -3.752 21.862 1.00 53.56 92 GLN A O 1
ATOM 749 N N . ASN A 1 93 ? -9.586 -4.881 19.923 1.00 55.47 93 ASN A N 1
ATOM 750 C CA . ASN A 1 93 ? -8.153 -4.669 19.761 1.00 55.47 93 ASN A CA 1
ATOM 751 C C . ASN A 1 93 ? -7.961 -3.247 19.218 1.00 55.47 93 ASN A C 1
ATOM 753 O O . ASN A 1 93 ? -8.577 -2.880 18.216 1.00 55.47 93 ASN A O 1
ATOM 757 N N . ARG A 1 94 ? -7.135 -2.425 19.876 1.00 57.81 94 ARG A N 1
ATOM 758 C CA . ARG A 1 94 ? -6.809 -1.079 19.377 1.00 57.81 94 ARG A CA 1
ATOM 759 C C . ARG A 1 94 ? -5.878 -1.197 18.171 1.00 57.81 94 ARG A C 1
ATOM 761 O O . ARG A 1 94 ? -4.665 -1.249 18.337 1.00 57.81 94 ARG A O 1
ATOM 768 N N . ILE A 1 95 ? -6.464 -1.251 16.981 1.00 65.00 95 ILE A N 1
ATOM 769 C CA . ILE A 1 95 ? -5.761 -1.194 15.698 1.00 65.00 95 ILE A CA 1
ATOM 770 C C . ILE A 1 95 ? -6.064 0.176 15.085 1.00 65.00 95 ILE A C 1
ATOM 772 O O . ILE A 1 95 ? -7.226 0.513 14.864 1.00 65.00 95 ILE A O 1
ATOM 776 N N . TYR A 1 96 ? -5.037 0.992 14.856 1.00 69.12 96 TYR A N 1
ATOM 777 C CA . TYR A 1 96 ? -5.184 2.370 14.374 1.00 69.12 96 TYR A CA 1
ATOM 778 C C . TYR A 1 96 ? -5.157 2.456 12.838 1.00 69.12 96 TYR A C 1
ATOM 780 O O . TYR A 1 96 ? -5.666 3.420 12.250 1.00 69.12 96 TYR A O 1
ATOM 788 N N . GLY A 1 97 ? -4.586 1.449 12.170 1.00 73.12 97 GLY A N 1
ATOM 789 C CA . GLY A 1 97 ? -4.405 1.428 10.717 1.00 73.12 97 GLY A CA 1
ATOM 790 C C . GLY A 1 97 ? -3.354 2.428 10.230 1.00 73.12 97 GLY A C 1
ATOM 791 O O . GLY A 1 97 ? -3.363 2.831 9.072 1.00 73.12 97 GLY A O 1
ATOM 792 N N . THR A 1 98 ? -2.478 2.883 11.117 1.00 79.19 98 THR A N 1
ATOM 793 C CA . THR A 1 98 ? -1.365 3.795 10.815 1.00 79.19 98 THR A CA 1
ATOM 794 C C . THR A 1 98 ? -0.038 3.229 11.314 1.00 79.19 98 THR A C 1
ATOM 796 O O . THR A 1 98 ? 0.942 3.953 11.435 1.00 79.19 98 THR A O 1
ATOM 799 N N . GLU A 1 99 ? 0.007 1.935 11.629 1.00 81.88 99 GLU A N 1
ATOM 800 C CA . GLU A 1 99 ? 1.173 1.239 12.174 1.00 81.88 99 GLU A CA 1
ATOM 801 C C . GLU A 1 99 ? 2.351 1.257 11.190 1.00 81.88 99 GLU A C 1
ATOM 803 O O . GLU A 1 99 ? 3.505 1.370 11.604 1.00 81.88 99 GLU A O 1
ATOM 808 N N . GLU A 1 100 ? 2.049 1.217 9.891 1.00 84.81 100 GLU A N 1
ATOM 809 C CA . GLU A 1 100 ? 3.017 1.297 8.793 1.00 84.81 100 GLU A CA 1
ATOM 810 C C . GLU A 1 100 ? 3.447 2.739 8.467 1.00 84.81 100 GLU A C 1
ATOM 812 O O . GLU A 1 100 ? 4.347 2.939 7.659 1.00 84.81 100 GLU A O 1
ATOM 817 N N . LEU A 1 101 ? 2.869 3.766 9.110 1.00 83.69 101 LEU A N 1
ATOM 818 C CA . LEU A 1 101 ? 3.226 5.169 8.847 1.00 83.69 101 LEU A CA 1
ATOM 819 C C . LEU A 1 101 ? 4.700 5.455 9.176 1.00 83.69 101 LEU A C 1
ATOM 821 O O . LEU A 1 101 ? 5.333 6.288 8.535 1.00 83.69 101 LEU A O 1
ATOM 825 N N . LYS A 1 102 ? 5.264 4.732 10.150 1.00 86.19 102 LYS A N 1
ATOM 826 C CA . LYS A 1 102 ? 6.693 4.798 10.488 1.00 86.19 102 LYS A CA 1
ATOM 827 C C . LYS A 1 102 ? 7.605 4.307 9.356 1.00 86.19 102 LYS A C 1
ATOM 829 O O . LYS A 1 102 ? 8.748 4.734 9.302 1.00 86.19 102 LYS A O 1
ATOM 834 N N . ASN A 1 103 ? 7.085 3.454 8.470 1.00 88.88 103 ASN A N 1
ATOM 835 C CA . ASN A 1 103 ? 7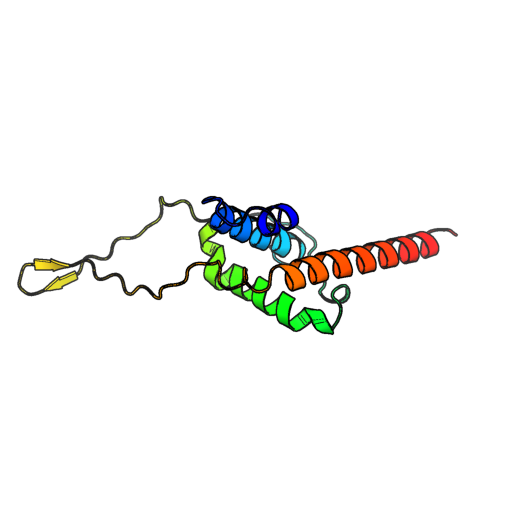.798 2.873 7.333 1.00 88.88 103 ASN A CA 1
ATOM 836 C C . ASN A 1 103 ? 7.499 3.638 6.026 1.00 88.88 103 ASN A C 1
ATOM 838 O O . ASN A 1 103 ? 7.636 3.101 4.928 1.00 88.88 103 ASN A O 1
ATOM 842 N N . LEU A 1 104 ? 6.999 4.878 6.118 1.00 87.31 104 LEU A N 1
ATOM 843 C CA . LEU A 1 104 ? 6.620 5.682 4.954 1.00 87.31 104 LEU A CA 1
ATOM 844 C C . LEU A 1 104 ? 7.758 5.847 3.923 1.00 87.31 104 LEU A C 1
ATOM 846 O O . LEU A 1 104 ? 7.458 5.732 2.731 1.00 87.31 104 LEU A O 1
ATOM 850 N N . PRO A 1 105 ? 9.028 6.086 4.314 1.00 88.88 105 PRO A N 1
ATOM 851 C CA . PRO A 1 105 ? 10.135 6.141 3.359 1.00 88.88 105 PRO A CA 1
ATOM 852 C C . PRO A 1 105 ? 10.326 4.828 2.590 1.00 88.88 105 PRO A C 1
ATOM 854 O O . PRO A 1 105 ? 10.484 4.843 1.373 1.00 88.88 105 PRO A O 1
ATOM 857 N N . GLU A 1 106 ? 10.248 3.690 3.274 1.00 89.88 106 GLU A N 1
ATOM 858 C CA . GLU A 1 106 ? 10.411 2.365 2.678 1.00 89.88 106 GLU A CA 1
ATOM 859 C C . GLU A 1 106 ? 9.235 2.007 1.763 1.00 89.88 106 GLU A C 1
ATOM 861 O O . GLU A 1 106 ? 9.424 1.370 0.730 1.00 89.88 106 GLU A O 1
ATOM 866 N N . ILE A 1 107 ? 8.022 2.452 2.103 1.00 89.31 107 ILE A N 1
ATOM 867 C CA . ILE A 1 107 ? 6.831 2.294 1.256 1.00 89.31 107 ILE A CA 1
ATOM 868 C C . ILE A 1 107 ? 6.976 3.112 -0.029 1.00 89.31 107 ILE A C 1
ATOM 870 O O . ILE A 1 107 ? 6.627 2.631 -1.105 1.00 89.31 107 ILE A O 1
ATOM 874 N N . LEU A 1 108 ? 7.498 4.338 0.066 1.00 89.75 108 LEU A N 1
ATOM 875 C CA . LEU A 1 108 ? 7.791 5.156 -1.110 1.00 89.75 108 LEU A CA 1
ATOM 876 C C . LEU A 1 108 ? 8.840 4.483 -2.002 1.00 89.75 108 LEU A C 1
ATOM 878 O O . LEU A 1 108 ? 8.600 4.359 -3.200 1.00 89.75 108 LEU A O 1
ATOM 882 N N . ALA A 1 109 ? 9.931 3.987 -1.414 1.00 91.69 109 ALA A N 1
ATOM 883 C CA . ALA A 1 109 ? 10.972 3.265 -2.143 1.00 91.69 109 ALA A CA 1
ATOM 884 C C . ALA A 1 109 ? 10.429 2.002 -2.834 1.00 91.69 109 ALA A C 1
ATOM 886 O O . ALA A 1 109 ? 10.714 1.774 -4.004 1.00 91.69 109 ALA A O 1
ATOM 887 N N . LEU A 1 110 ? 9.574 1.226 -2.156 1.00 91.50 110 LEU A N 1
ATOM 888 C CA . LEU A 1 110 ? 8.896 0.062 -2.734 1.00 91.50 110 LEU A CA 1
ATOM 889 C C . LEU A 1 110 ? 8.059 0.441 -3.966 1.00 91.50 110 LEU A C 1
ATOM 891 O O . LEU A 1 110 ? 8.113 -0.253 -4.982 1.00 91.50 110 LEU A O 1
ATOM 895 N N . ILE A 1 111 ? 7.277 1.521 -3.887 1.00 90.06 111 ILE A N 1
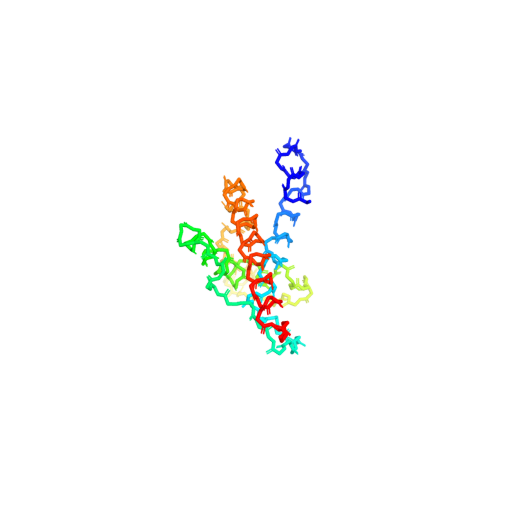ATOM 896 C CA . ILE A 1 111 ? 6.438 1.979 -5.004 1.00 90.06 111 ILE A CA 1
ATOM 897 C C . ILE A 1 111 ? 7.305 2.420 -6.183 1.00 90.06 111 ILE A C 1
ATOM 899 O O . ILE A 1 111 ? 7.032 2.022 -7.313 1.00 90.06 111 ILE A O 1
ATOM 903 N N . GLU A 1 112 ? 8.335 3.223 -5.923 1.00 91.06 112 GLU A N 1
ATOM 904 C CA . GLU A 1 112 ? 9.248 3.724 -6.954 1.00 91.06 112 GLU A CA 1
ATOM 905 C C . GLU A 1 112 ? 9.991 2.569 -7.633 1.00 91.06 112 GLU A C 1
ATOM 907 O O . GLU A 1 112 ? 9.934 2.449 -8.853 1.00 91.06 112 GLU A O 1
ATOM 912 N N . ALA A 1 113 ? 10.551 1.640 -6.858 1.00 89.69 113 ALA A N 1
ATOM 913 C CA . ALA A 1 113 ? 11.277 0.501 -7.408 1.00 89.69 113 ALA A CA 1
ATOM 914 C C . ALA A 1 113 ? 10.376 -0.454 -8.213 1.00 89.69 113 ALA A C 1
ATOM 916 O O . ALA A 1 113 ? 10.805 -1.006 -9.222 1.00 89.69 113 ALA A O 1
ATOM 917 N N . THR A 1 114 ? 9.112 -0.623 -7.808 1.00 88.88 114 THR A N 1
ATOM 918 C CA . THR A 1 114 ? 8.140 -1.400 -8.598 1.00 88.88 114 THR A CA 1
ATOM 919 C C . THR A 1 114 ? 7.850 -0.712 -9.937 1.00 88.88 114 THR A C 1
ATOM 921 O O . THR A 1 114 ? 7.771 -1.373 -10.970 1.00 88.88 114 THR A O 1
ATOM 924 N N . LEU A 1 115 ? 7.674 0.615 -9.937 1.00 88.06 115 LEU A N 1
ATOM 925 C CA . LEU A 1 115 ? 7.414 1.375 -11.162 1.00 88.06 115 LEU A CA 1
ATOM 926 C C . LEU A 1 115 ? 8.603 1.317 -12.123 1.00 88.06 115 LEU A C 1
ATOM 928 O O . LEU A 1 115 ? 8.398 1.119 -13.319 1.00 88.06 115 LEU A O 1
ATOM 932 N N . ASP A 1 116 ? 9.824 1.443 -11.610 1.00 90.56 116 ASP A N 1
ATOM 933 C CA . ASP A 1 116 ? 11.038 1.348 -12.421 1.00 90.56 116 ASP A CA 1
ATOM 934 C C . ASP A 1 116 ? 11.137 -0.020 -13.113 1.00 90.56 116 ASP A C 1
ATOM 936 O O . ASP A 1 116 ? 11.346 -0.086 -14.327 1.00 90.56 116 ASP A O 1
ATOM 940 N N . GLU A 1 117 ? 10.886 -1.110 -12.381 1.00 89.12 117 GLU A N 1
ATOM 941 C CA . GLU A 1 117 ? 10.879 -2.464 -12.946 1.00 89.12 117 GLU A CA 1
ATOM 942 C C . GLU A 1 117 ? 9.771 -2.640 -13.998 1.00 89.12 117 GLU A C 1
ATOM 944 O O . GLU A 1 117 ? 9.991 -3.248 -15.048 1.00 89.12 117 GLU A O 1
ATOM 949 N N . MET A 1 118 ? 8.587 -2.058 -13.770 1.00 86.88 118 MET A N 1
ATOM 950 C CA . MET A 1 118 ? 7.494 -2.063 -14.748 1.00 86.88 118 MET A CA 1
ATOM 951 C C . MET A 1 118 ? 7.888 -1.379 -16.060 1.00 86.88 118 MET A C 1
ATOM 953 O O . MET A 1 118 ? 7.648 -1.947 -17.124 1.00 86.88 118 MET A O 1
ATOM 957 N N . TYR A 1 119 ? 8.521 -0.204 -16.004 1.00 89.88 119 TYR A N 1
ATOM 958 C CA . TYR A 1 119 ? 8.964 0.510 -17.206 1.00 89.88 119 TYR A CA 1
ATOM 959 C C . TYR A 1 119 ? 10.094 -0.215 -17.942 1.00 89.88 119 TYR A C 1
ATOM 961 O O . TYR A 1 119 ? 10.164 -0.172 -19.172 1.00 89.88 119 TYR A O 1
ATOM 969 N N . ILE A 1 120 ? 10.987 -0.896 -17.218 1.00 88.69 120 ILE A N 1
ATOM 970 C CA . ILE A 1 120 ? 12.009 -1.754 -17.833 1.00 88.69 120 ILE A CA 1
ATOM 971 C C . ILE A 1 120 ? 11.333 -2.913 -18.571 1.00 88.69 120 ILE A C 1
ATOM 973 O O . ILE A 1 120 ? 11.650 -3.180 -19.732 1.00 88.69 120 ILE A O 1
ATOM 977 N N . ARG A 1 121 ? 10.369 -3.575 -17.921 1.00 86.88 121 ARG A N 1
ATOM 978 C CA . ARG A 1 121 ? 9.625 -4.699 -18.497 1.00 86.88 121 ARG A CA 1
ATOM 979 C C . ARG A 1 121 ? 8.816 -4.289 -19.726 1.00 86.88 121 ARG A C 1
ATOM 981 O O . ARG A 1 121 ? 8.800 -5.030 -20.702 1.00 86.88 121 ARG A O 1
ATOM 988 N N . GLU A 1 122 ? 8.177 -3.124 -19.685 1.00 87.44 122 GLU A N 1
ATOM 989 C CA . GLU A 1 122 ? 7.430 -2.556 -20.810 1.00 87.44 122 GLU A CA 1
ATOM 990 C C . GLU A 1 122 ? 8.331 -2.386 -22.035 1.00 87.44 122 GLU A C 1
ATOM 992 O O . GLU A 1 122 ? 8.038 -2.950 -23.085 1.00 87.44 122 GLU A O 1
ATOM 997 N N . LYS A 1 123 ? 9.485 -1.726 -21.880 1.00 88.62 123 LYS A N 1
ATOM 998 C CA . LYS A 1 123 ? 10.445 -1.530 -22.979 1.00 88.62 123 LYS A CA 1
ATOM 999 C C . LYS A 1 123 ? 10.973 -2.839 -23.559 1.00 88.62 123 LYS A C 1
ATOM 1001 O O . LYS A 1 123 ? 11.184 -2.929 -24.766 1.00 88.62 123 LYS A O 1
ATOM 1006 N N . LEU A 1 124 ? 11.203 -3.847 -22.714 1.00 87.50 124 LEU A N 1
ATOM 1007 C CA . LEU A 1 124 ? 11.615 -5.177 -23.171 1.00 87.50 124 LEU A CA 1
ATOM 1008 C C . LEU A 1 124 ? 10.530 -5.807 -24.048 1.00 87.50 124 LEU A C 1
ATOM 1010 O O . LEU A 1 124 ? 10.817 -6.212 -25.171 1.00 87.50 124 LEU A O 1
ATOM 1014 N N . LEU A 1 125 ? 9.282 -5.811 -23.578 1.00 87.69 125 LEU A N 1
ATOM 1015 C CA . LEU A 1 125 ? 8.149 -6.353 -24.329 1.00 87.69 125 LEU A CA 1
ATOM 1016 C C . LEU A 1 125 ? 7.913 -5.590 -25.639 1.00 87.69 125 LEU A C 1
ATOM 1018 O O . LEU A 1 125 ? 7.676 -6.210 -26.670 1.00 87.69 125 LEU A O 1
ATOM 1022 N N . GLU A 1 126 ? 8.021 -4.260 -25.623 1.00 88.00 126 GLU A N 1
ATOM 1023 C CA . GLU A 1 126 ? 7.942 -3.434 -26.831 1.00 88.00 126 GLU A CA 1
ATOM 1024 C C . GLU A 1 126 ? 9.041 -3.793 -27.835 1.00 88.00 126 GLU A C 1
ATOM 1026 O O . GLU A 1 126 ? 8.760 -3.909 -29.024 1.00 88.00 126 GLU A O 1
ATOM 1031 N N . SER A 1 127 ? 10.274 -4.029 -27.375 1.00 86.44 127 SER A N 1
ATOM 1032 C CA . SER A 1 127 ? 11.382 -4.433 -28.250 1.00 86.44 127 SER A CA 1
ATOM 1033 C C . SER A 1 127 ? 11.197 -5.824 -28.865 1.00 86.44 127 SER A C 1
ATOM 1035 O O . SER A 1 127 ? 11.629 -6.051 -29.989 1.00 86.44 127 SER A O 1
ATOM 1037 N N . GLU A 1 128 ? 10.512 -6.732 -28.164 1.00 85.94 128 GLU A N 1
ATOM 1038 C CA . GLU A 1 128 ? 10.158 -8.071 -28.659 1.00 85.94 128 GLU A CA 1
ATOM 1039 C C . GLU A 1 128 ? 8.983 -8.041 -29.656 1.00 85.94 128 GLU A C 1
ATOM 1041 O O . GLU A 1 128 ? 8.786 -8.987 -30.418 1.00 85.94 128 GLU A O 1
ATOM 1046 N N . LEU A 1 129 ? 8.197 -6.959 -29.654 1.00 79.19 129 LEU A N 1
ATOM 1047 C CA . LEU A 1 129 ? 7.053 -6.737 -30.544 1.00 79.19 129 LEU A CA 1
ATOM 1048 C C . LEU A 1 129 ? 7.433 -6.075 -31.878 1.00 79.19 129 LEU A C 1
ATOM 1050 O O . LEU A 1 129 ? 6.599 -6.047 -32.787 1.00 79.19 129 LEU A O 1
ATOM 1054 N N . VAL A 1 130 ? 8.651 -5.539 -32.012 1.00 60.47 130 VAL A N 1
ATOM 1055 C CA . VAL A 1 130 ? 9.149 -4.984 -33.278 1.00 60.47 130 VAL A CA 1
ATOM 1056 C C . VAL A 1 130 ? 9.765 -6.123 -34.114 1.00 60.47 130 VAL A C 1
ATOM 1058 O O . VAL A 1 130 ? 10.743 -6.716 -33.661 1.00 60.47 130 VAL A O 1
ATOM 1061 N N . PRO A 1 131 ? 9.199 -6.463 -35.291 1.00 58.88 131 PRO A N 1
ATOM 1062 C CA . PRO A 1 131 ? 9.687 -7.544 -36.153 1.00 58.88 131 PRO A CA 1
ATOM 1063 C C . PRO A 1 131 ? 11.027 -7.242 -36.836 1.00 58.88 131 PRO A C 1
ATOM 1065 O O . PRO A 1 131 ? 11.321 -6.050 -37.094 1.00 58.88 131 PRO A O 1
#

pLDDT: mean 77.3, std 12.98, range [43.84, 92.56]

Sequence (131 aa):
MLKQIQTQSGNPLIGPAFRFALVEYCKPYKKSHGINRKFNLDTSLIPKEHLPLHDRIINSRDQIHAHSDLTVMDSKLFVHESMGQRYTPIPQNRIYGTEELKNLPEILALIEATLDEMYIREKLLESELVP

Secondary structure (DSSP, 8-state):
-HHHHHH-TT-TTHHHHHHHHHHHHHTTTSPPTT---S----GGGS-TTTHHHHHHHHHHIIIIITTTSS-GGGPPP--EEETTEEE---------S-GGGGGHHHHHHHHHHHHHHHHHHHHHHHHHH--

Radius of gyration: 19.93 Å; chains: 1; bounding box: 45×29×73 Å